Protein AF-A0A2I1HCS9-F1 (afdb_monomer_lite)

Sequence (81 aa):
MSTARNFIFSGIKT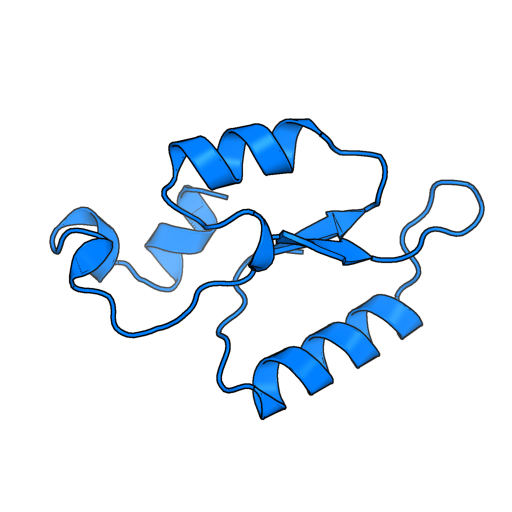KRYCNFSKKLTVFTSSGHYSVDKTGMALGLRLDNIIKVPCDDQKMRPDELEQLMIQSLERKQYYFFY

Foldseek 3Di:
DVVLCCVVCVVCVVDPPVPVPAQEAEEDAPPDCVVQVVCVVNVHDSVRYHHAYDDPSHGDVVSVVVVVVVCVVVRHHYRYD

pLDDT: mean 81.84, std 8.28, range [60.41, 92.62]

Radius of gyration: 12.85 Å; chains: 1; bounding box: 30×22×33 Å

Secondary structure (DSSP, 8-state):
-HHHHHHH-GGGGTS-GGG--S-EEEEEETT-HHHHHHHHHTT--GGGEEEEPEETTEE-HHHHHHHHHHHHHTT-EE---

InterPro domains:
  IPR015421 Pyridoxal phosphate-dependent transferase, major domain [G3DSA:3.40.640.10] (1-80)
  IPR015424 Pyridoxal phosphate-dependent transferase [SSF53383] (2-72)

Structure (mmCIF, N/CA/C/O backbone):
data_AF-A0A2I1HCS9-F1
#
_entry.id   AF-A0A2I1HCS9-F1
#
loop_
_atom_site.group_PDB
_atom_site.id
_atom_site.type_symbol
_atom_site.label_atom_id
_atom_site.label_alt_id
_atom_site.label_comp_id
_atom_site.label_asym_id
_atom_site.label_entity_id
_atom_site.label_seq_id
_atom_site.pdbx_PDB_ins_code
_atom_site.Cartn_x
_atom_site.Cartn_y
_atom_site.Cartn_z
_atom_site.occupancy
_atom_site.B_iso_or_equiv
_atom_site.auth_seq_id
_atom_site.auth_comp_id
_atom_site.auth_asym_id
_atom_site.auth_atom_id
_atom_site.pdbx_PDB_model_num
ATOM 1 N N . MET A 1 1 ? 4.619 8.874 5.728 1.00 75.81 1 MET A N 1
ATOM 2 C CA . MET A 1 1 ? 3.474 8.053 6.202 1.00 75.81 1 MET A CA 1
ATOM 3 C C . MET A 1 1 ? 2.575 8.750 7.235 1.00 75.81 1 MET A C 1
ATOM 5 O O . MET A 1 1 ? 1.407 8.932 6.925 1.00 75.81 1 MET A O 1
ATOM 9 N N . SER A 1 2 ? 3.046 9.163 8.425 1.00 81.88 2 SER A N 1
ATOM 10 C CA . SER A 1 2 ? 2.163 9.751 9.470 1.00 81.88 2 SER A CA 1
ATOM 11 C C . SER A 1 2 ? 1.401 11.009 9.011 1.00 81.88 2 SER A C 1
ATOM 13 O O . SER A 1 2 ? 0.188 11.098 9.195 1.00 81.88 2 SER A O 1
ATOM 15 N N . THR A 1 3 ? 2.082 11.942 8.333 1.00 84.00 3 THR A N 1
ATOM 16 C CA . THR A 1 3 ? 1.463 13.160 7.779 1.00 84.00 3 THR A CA 1
ATOM 17 C C . THR A 1 3 ? 0.375 12.839 6.758 1.00 84.00 3 THR A C 1
ATOM 19 O O . THR A 1 3 ? -0.748 13.308 6.905 1.00 84.00 3 THR A O 1
ATOM 22 N N . ALA A 1 4 ? 0.673 11.976 5.779 1.00 83.50 4 ALA A N 1
ATOM 23 C CA . ALA A 1 4 ? -0.287 11.553 4.757 1.00 83.50 4 ALA A CA 1
ATOM 24 C C . ALA A 1 4 ? -1.522 10.871 5.372 1.00 83.50 4 ALA A C 1
ATOM 26 O O . ALA A 1 4 ? -2.655 11.203 5.026 1.00 83.50 4 ALA A O 1
ATOM 27 N N . ARG A 1 5 ? -1.316 9.993 6.367 1.00 82.19 5 ARG A N 1
ATOM 28 C CA . ARG A 1 5 ? -2.411 9.351 7.109 1.00 82.19 5 ARG A CA 1
ATOM 29 C C . ARG A 1 5 ? -3.304 10.379 7.799 1.00 82.19 5 ARG A C 1
ATOM 31 O O . ARG A 1 5 ? -4.519 10.279 7.706 1.00 82.19 5 ARG A O 1
ATOM 38 N N . ASN A 1 6 ? -2.718 11.353 8.492 1.00 83.75 6 ASN A N 1
ATOM 39 C CA . ASN A 1 6 ? -3.480 12.351 9.244 1.00 83.75 6 ASN A CA 1
ATOM 40 C C . ASN A 1 6 ? -4.149 13.395 8.338 1.00 83.75 6 ASN A C 1
ATOM 42 O O . ASN A 1 6 ? -5.169 13.950 8.728 1.00 83.75 6 ASN A O 1
ATOM 46 N N . PHE A 1 7 ? -3.599 13.661 7.152 1.00 83.00 7 PHE A N 1
ATOM 47 C CA . PHE A 1 7 ? -4.221 14.548 6.170 1.00 83.00 7 PHE A CA 1
ATOM 48 C C . PHE A 1 7 ? -5.511 13.933 5.612 1.00 83.00 7 PHE A C 1
ATOM 50 O O . PHE A 1 7 ? -6.556 14.574 5.622 1.00 83.00 7 PHE A O 1
ATOM 57 N N . ILE A 1 8 ? -5.458 12.660 5.205 1.00 79.94 8 ILE A N 1
ATOM 58 C CA . ILE A 1 8 ? -6.611 11.955 4.619 1.00 79.94 8 ILE A CA 1
ATOM 59 C C . ILE A 1 8 ? -7.592 11.480 5.707 1.00 79.94 8 ILE A C 1
ATOM 61 O O . ILE A 1 8 ? -8.805 11.456 5.501 1.00 79.94 8 ILE A O 1
ATOM 65 N N . PHE A 1 9 ? -7.088 11.133 6.894 1.00 78.12 9 PHE A N 1
ATOM 66 C CA . PHE A 1 9 ? -7.871 10.599 8.008 1.00 78.12 9 PHE A CA 1
ATOM 67 C C . PHE A 1 9 ? -7.576 11.346 9.312 1.00 78.12 9 PHE A C 1
ATOM 69 O O . PHE A 1 9 ? -7.111 10.767 10.296 1.00 78.12 9 PHE A O 1
ATOM 76 N N . SER A 1 10 ? -7.887 12.642 9.344 1.00 73.12 10 SER A N 1
ATOM 77 C CA . SER A 1 10 ? -7.667 13.521 10.507 1.00 73.12 10 SER A CA 1
ATOM 78 C C . SER A 1 10 ? -8.274 12.985 11.811 1.00 73.12 10 SER A C 1
ATOM 80 O O . SER A 1 10 ? -7.699 13.157 12.888 1.00 73.12 10 SER A O 1
ATOM 82 N N . GLY A 1 11 ? -9.377 12.236 11.714 1.00 70.81 11 GLY A N 1
ATOM 83 C CA . GLY A 1 11 ? -10.032 11.574 12.842 1.00 70.81 11 GLY A CA 1
ATOM 84 C C . GLY A 1 11 ? -9.217 10.465 13.521 1.00 70.81 11 GLY A C 1
ATOM 85 O O . GLY A 1 11 ? -9.521 10.141 14.663 1.00 70.81 11 GLY A O 1
ATOM 86 N N . ILE A 1 12 ? -8.175 9.908 12.887 1.00 73.06 12 ILE A N 1
ATOM 87 C CA . ILE A 1 12 ? -7.316 8.862 13.487 1.00 73.06 12 ILE A CA 1
ATOM 88 C C . ILE A 1 12 ? -6.471 9.407 14.645 1.00 73.06 12 ILE A C 1
ATOM 90 O O . ILE A 1 12 ? -6.090 8.662 15.546 1.00 73.06 12 ILE A O 1
ATOM 94 N N . LYS A 1 13 ? -6.165 10.711 14.648 1.00 70.00 13 LYS A N 1
ATOM 95 C CA . LYS A 1 13 ? -5.365 11.324 15.719 1.00 70.00 13 LYS A CA 1
ATOM 96 C C . LYS A 1 13 ? -6.129 11.374 17.047 1.00 70.00 13 LYS A C 1
ATOM 98 O O . LYS A 1 13 ? -5.512 11.303 18.104 1.00 70.00 13 LYS A O 1
ATOM 103 N N . THR A 1 14 ? -7.454 11.498 16.991 1.00 70.06 14 THR A N 1
ATOM 104 C CA . THR A 1 14 ? -8.328 11.648 18.166 1.00 70.06 14 THR A CA 1
ATOM 105 C C . THR A 1 14 ? -9.120 10.380 18.477 1.00 70.06 14 THR A C 1
ATOM 107 O O . THR A 1 14 ? -9.323 10.052 19.643 1.00 70.06 14 THR A O 1
ATOM 110 N N . LYS A 1 15 ? -9.528 9.621 17.454 1.00 64.38 15 LYS A N 1
ATOM 111 C CA . LYS A 1 15 ? -10.167 8.309 17.587 1.00 64.38 15 LYS A CA 1
ATOM 112 C C . LYS A 1 15 ? -9.106 7.242 17.337 1.00 64.38 15 LYS A C 1
ATOM 114 O O . LYS A 1 15 ? -8.565 7.167 16.239 1.00 64.38 15 LYS A O 1
ATOM 119 N N . ARG A 1 16 ? -8.796 6.430 18.356 1.00 61.66 16 ARG A N 1
ATOM 120 C CA . ARG A 1 16 ? -7.812 5.334 18.265 1.00 61.66 16 ARG A CA 1
ATOM 121 C C . ARG A 1 16 ? -7.992 4.536 16.968 1.00 61.66 16 ARG A C 1
ATOM 123 O O . ARG A 1 16 ? -9.121 4.239 16.580 1.00 61.66 16 ARG A O 1
ATOM 130 N N . TYR A 1 17 ? -6.880 4.128 16.354 1.00 61.00 17 TYR A N 1
ATOM 131 C CA . TYR A 1 17 ? -6.873 3.361 15.101 1.00 61.00 17 TYR A CA 1
ATOM 132 C C . TYR A 1 17 ? -7.728 2.079 15.163 1.00 61.00 17 TYR A C 1
ATOM 134 O O . TYR A 1 17 ? -8.324 1.696 14.166 1.00 61.00 17 TYR A O 1
ATOM 142 N N . CYS A 1 18 ? -7.884 1.470 16.345 1.00 60.41 18 CYS A N 1
ATOM 143 C CA . CYS A 1 18 ? -8.748 0.304 16.562 1.00 60.41 18 CYS A CA 1
ATOM 144 C C . CYS A 1 18 ? -10.239 0.552 16.270 1.00 60.41 18 CYS A C 1
ATOM 146 O O . CYS A 1 18 ? -10.954 -0.385 15.937 1.00 60.41 18 CYS A O 1
ATOM 148 N N . ASN A 1 19 ? -10.705 1.803 16.353 1.00 60.62 19 ASN A N 1
ATOM 149 C CA . ASN A 1 19 ? -12.085 2.182 16.029 1.00 60.62 19 ASN A CA 1
ATOM 150 C C . ASN A 1 19 ? -12.230 2.610 14.561 1.00 60.62 19 ASN A C 1
ATOM 152 O O . ASN A 1 19 ? -13.308 3.018 14.125 1.00 60.62 19 ASN A O 1
ATOM 156 N N . PHE A 1 20 ? -11.141 2.554 13.793 1.00 67.19 20 PHE A N 1
ATOM 157 C CA . PHE A 1 20 ? -11.139 2.882 12.382 1.00 67.19 20 PHE A CA 1
ATOM 158 C C . PHE A 1 20 ? -11.505 1.630 11.579 1.00 67.19 20 PHE A C 1
ATOM 160 O O . PHE A 1 20 ? -10.682 0.756 11.337 1.00 67.19 20 PHE A O 1
ATOM 167 N N . SER A 1 21 ? -12.768 1.539 11.158 1.00 66.88 21 SER A N 1
ATOM 168 C CA . SER A 1 21 ? -13.307 0.387 10.409 1.00 66.88 21 SER A CA 1
ATOM 169 C C . SER A 1 21 ? -12.659 0.183 9.024 1.00 66.88 21 SER A C 1
ATOM 171 O O . SER A 1 21 ? -12.827 -0.864 8.400 1.00 66.88 21 SER A O 1
ATOM 173 N N . LYS A 1 22 ? -11.890 1.162 8.532 1.00 73.31 22 LYS A N 1
ATOM 174 C CA . LYS A 1 22 ? -11.250 1.118 7.214 1.00 73.31 22 LYS A CA 1
ATOM 175 C C . LYS A 1 22 ? -9.865 0.476 7.292 1.00 73.31 22 LYS A C 1
ATOM 177 O O . LYS A 1 22 ? -9.002 0.938 8.037 1.00 73.31 22 LYS A O 1
ATOM 182 N N . LYS A 1 23 ? -9.629 -0.537 6.455 1.00 80.94 23 LYS A N 1
ATOM 183 C CA . LYS A 1 23 ? -8.294 -1.113 6.245 1.00 80.94 23 LYS A CA 1
ATOM 184 C C . LYS A 1 23 ? -7.448 -0.115 5.459 1.00 80.94 23 LYS A C 1
ATOM 186 O O . LYS A 1 23 ? -7.787 0.203 4.320 1.00 80.94 23 LYS A O 1
ATOM 191 N N . LEU A 1 24 ? -6.394 0.397 6.092 1.00 85.38 24 LEU A N 1
ATOM 192 C CA . LEU A 1 24 ? -5.456 1.313 5.451 1.00 85.38 24 LEU A CA 1
ATOM 193 C C . LEU A 1 24 ? -4.306 0.539 4.833 1.00 85.38 24 LEU A C 1
ATOM 195 O O . LEU A 1 24 ? -3.679 -0.243 5.546 1.00 85.38 24 LEU A O 1
ATOM 199 N N . THR A 1 25 ? -4.016 0.826 3.571 1.00 88.88 25 THR A N 1
ATOM 200 C CA . THR A 1 25 ? -2.980 0.164 2.778 1.00 88.88 25 THR A CA 1
ATOM 201 C C . THR A 1 25 ? -1.893 1.157 2.375 1.00 88.88 25 THR A C 1
ATOM 203 O O . THR A 1 25 ? -2.164 2.336 2.133 1.00 88.88 25 THR A O 1
ATOM 206 N N . VAL A 1 26 ? -0.651 0.685 2.321 1.00 89.50 26 VAL A N 1
ATOM 207 C CA . VAL A 1 26 ? 0.500 1.446 1.828 1.00 89.50 26 VAL A CA 1
ATOM 208 C C . VAL A 1 26 ? 1.215 0.628 0.770 1.00 89.50 26 VAL A C 1
ATOM 210 O O . VAL A 1 26 ? 1.451 -0.559 0.981 1.00 89.50 26 VAL A O 1
ATOM 213 N N . PHE A 1 27 ? 1.576 1.268 -0.336 1.00 90.19 27 PHE A N 1
ATOM 214 C CA . PHE A 1 27 ? 2.422 0.678 -1.363 1.00 90.19 27 PHE A CA 1
ATOM 215 C C . PHE A 1 27 ? 3.866 1.122 -1.148 1.00 90.19 27 PHE A C 1
ATOM 217 O O . PHE A 1 27 ? 4.128 2.238 -0.701 1.00 90.19 27 PHE A O 1
ATOM 224 N N . THR A 1 28 ? 4.812 0.223 -1.386 1.00 90.38 28 THR A N 1
ATOM 225 C CA . THR A 1 28 ? 6.239 0.544 -1.337 1.00 90.38 28 THR A CA 1
ATOM 226 C C . THR A 1 28 ? 7.025 -0.440 -2.186 1.00 90.38 28 THR A C 1
ATOM 228 O O . THR A 1 28 ? 6.567 -1.553 -2.432 1.00 90.38 28 THR A O 1
ATOM 231 N N . SER A 1 29 ? 8.219 -0.068 -2.630 1.00 88.06 29 SER A N 1
ATOM 232 C CA . SER A 1 29 ? 9.097 -0.972 -3.367 1.00 88.06 29 SER A CA 1
ATOM 233 C C . SER A 1 29 ? 9.660 -2.055 -2.445 1.00 88.06 29 SER A C 1
ATOM 235 O O . SER A 1 29 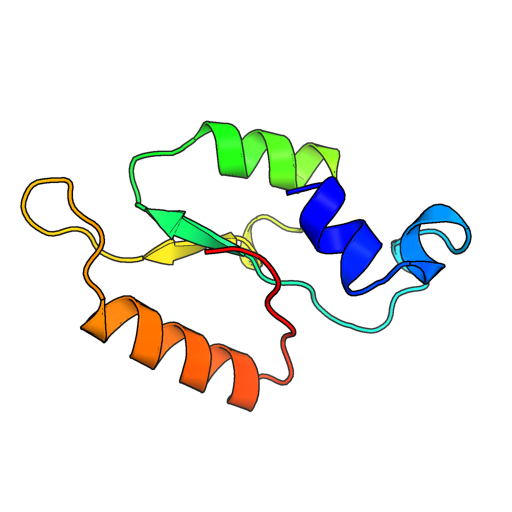? 9.785 -1.886 -1.226 1.00 88.06 29 SER A O 1
ATOM 237 N N . SER A 1 30 ? 10.031 -3.191 -3.034 1.00 76.50 30 SER A N 1
ATOM 238 C CA . SER A 1 30 ? 10.544 -4.366 -2.315 1.00 76.50 30 SER A CA 1
ATOM 239 C C . SER A 1 30 ? 11.781 -4.089 -1.442 1.00 76.50 30 SER A C 1
ATOM 241 O O . SER A 1 30 ? 11.991 -4.789 -0.455 1.00 76.50 30 SER A O 1
ATOM 243 N N . GLY A 1 31 ? 12.559 -3.040 -1.735 1.00 69.19 31 GLY A N 1
ATOM 244 C CA . GLY A 1 31 ? 13.789 -2.692 -1.011 1.00 69.19 31 GLY A CA 1
ATOM 245 C C . GLY A 1 31 ? 13.624 -1.875 0.282 1.00 69.19 31 GLY A C 1
ATOM 246 O O . GLY A 1 31 ? 14.581 -1.749 1.045 1.00 69.19 31 GLY A O 1
ATOM 247 N N . HIS A 1 32 ? 12.446 -1.309 0.579 1.00 76.44 32 HIS A N 1
ATOM 248 C CA . HIS A 1 32 ? 12.300 -0.359 1.697 1.00 76.44 32 HIS A CA 1
ATOM 249 C C . HIS A 1 32 ? 11.769 -1.013 2.978 1.00 76.44 32 HIS A C 1
ATOM 251 O O . HIS A 1 32 ? 10.591 -0.900 3.322 1.00 76.44 32 HIS A O 1
ATOM 257 N N . TYR A 1 33 ? 12.656 -1.650 3.747 1.00 76.56 33 TYR A N 1
ATOM 258 C CA . TYR A 1 33 ? 12.289 -2.273 5.031 1.00 76.56 33 TYR A CA 1
ATOM 259 C C . TYR A 1 33 ? 11.813 -1.245 6.090 1.00 76.56 33 TYR A C 1
ATOM 261 O O . TYR A 1 33 ? 11.055 -1.572 7.006 1.00 76.56 33 TYR A O 1
ATOM 269 N N . SER A 1 34 ? 12.257 0.016 6.004 1.00 83.06 34 SER A N 1
ATOM 270 C CA . SER A 1 34 ? 11.888 1.076 6.959 1.00 83.06 34 SER A CA 1
ATOM 271 C C . SER A 1 34 ? 10.392 1.399 6.931 1.00 83.06 34 SER A C 1
ATOM 273 O O . SER A 1 34 ? 9.828 1.818 7.949 1.00 83.06 34 SER A O 1
ATOM 275 N N . VAL A 1 35 ? 9.734 1.146 5.798 1.00 83.56 35 VAL A N 1
ATOM 276 C CA . VAL A 1 35 ? 8.282 1.267 5.648 1.00 83.56 35 VAL A CA 1
ATOM 277 C C . VAL A 1 35 ? 7.568 0.202 6.474 1.00 83.56 35 VAL A C 1
ATOM 279 O O . VAL A 1 35 ? 6.568 0.520 7.113 1.00 83.56 35 VAL A O 1
ATOM 282 N N . ASP A 1 36 ? 8.128 -1.004 6.583 1.00 84.75 36 ASP A N 1
ATOM 283 C CA . ASP A 1 36 ? 7.548 -2.091 7.380 1.00 84.75 36 ASP A CA 1
ATOM 284 C C . ASP A 1 36 ? 7.588 -1.755 8.871 1.00 84.75 36 ASP A C 1
ATOM 286 O O . ASP A 1 36 ? 6.565 -1.805 9.559 1.00 84.75 36 ASP A O 1
ATOM 290 N N . LYS A 1 37 ? 8.747 -1.282 9.353 1.00 85.94 37 LYS A N 1
ATOM 291 C CA . LYS A 1 37 ? 8.892 -0.794 10.736 1.00 85.94 37 LYS A CA 1
ATOM 292 C C . LYS A 1 37 ? 7.941 0.363 11.027 1.00 85.94 37 LYS A C 1
ATOM 294 O O . LYS A 1 37 ? 7.321 0.406 12.089 1.00 85.94 37 LYS A O 1
ATOM 299 N N . THR A 1 38 ? 7.804 1.293 10.083 1.00 85.75 38 THR A N 1
ATOM 300 C CA . THR A 1 38 ? 6.899 2.436 10.233 1.00 85.75 38 THR A CA 1
ATOM 301 C C . THR A 1 38 ? 5.440 1.984 10.245 1.00 85.75 38 THR A C 1
ATOM 303 O O . THR A 1 38 ? 4.663 2.469 11.063 1.00 85.75 38 THR A O 1
ATOM 306 N N . GLY A 1 39 ? 5.052 1.035 9.392 1.00 84.31 39 GLY A N 1
ATOM 307 C CA . GLY A 1 39 ? 3.708 0.469 9.378 1.00 84.31 39 GLY A CA 1
ATOM 308 C C . GLY A 1 39 ? 3.360 -0.214 10.697 1.00 84.31 39 GLY A C 1
ATOM 309 O O . GLY A 1 39 ? 2.332 0.118 11.285 1.00 84.31 39 GLY A O 1
ATOM 310 N N . MET A 1 40 ? 4.261 -1.047 11.223 1.00 85.00 40 MET A N 1
ATOM 311 C CA . MET A 1 40 ? 4.106 -1.661 12.546 1.00 85.00 40 MET A CA 1
ATOM 312 C C . MET A 1 40 ? 3.940 -0.612 13.653 1.00 85.00 40 MET A C 1
ATOM 314 O O . MET A 1 40 ? 2.991 -0.686 14.431 1.00 85.00 40 MET A O 1
ATOM 318 N N . ALA A 1 41 ? 4.811 0.402 13.695 1.00 84.19 41 ALA A N 1
ATOM 319 C CA . ALA A 1 41 ? 4.744 1.478 14.688 1.00 84.19 41 ALA A CA 1
ATOM 320 C C . ALA A 1 41 ? 3.446 2.302 14.594 1.00 84.19 41 ALA A C 1
ATOM 322 O O . ALA A 1 41 ? 2.954 2.827 15.591 1.00 84.19 41 ALA A O 1
ATOM 323 N N . LEU A 1 42 ? 2.869 2.408 13.394 1.00 81.75 42 LEU A N 1
ATOM 324 C CA . LEU A 1 42 ? 1.607 3.101 13.145 1.00 81.75 42 LEU A CA 1
ATOM 325 C C . LEU A 1 42 ? 0.365 2.229 13.394 1.00 81.75 42 LEU A C 1
ATOM 327 O O . LEU A 1 42 ? -0.748 2.750 13.263 1.00 81.75 42 LEU A O 1
ATOM 331 N N . GLY A 1 43 ? 0.537 0.955 13.757 1.00 81.25 43 GLY A N 1
ATOM 332 C CA . GLY A 1 43 ? -0.548 -0.004 13.972 1.00 81.25 43 GLY A CA 1
ATOM 333 C C . GLY A 1 43 ? -1.125 -0.599 12.684 1.00 81.25 43 GLY A C 1
ATOM 334 O O . GLY A 1 43 ? -2.200 -1.195 12.721 1.00 81.25 43 GLY A O 1
ATOM 335 N N . LEU A 1 44 ? -0.441 -0.440 11.546 1.00 81.81 44 LEU A N 1
ATOM 336 C CA . LEU A 1 44 ? -0.784 -1.132 10.305 1.00 81.81 44 LEU A CA 1
ATOM 337 C C . LEU A 1 44 ? -0.339 -2.594 10.412 1.00 81.81 44 LEU A C 1
ATOM 339 O O . LEU A 1 44 ? 0.773 -2.888 10.850 1.00 81.81 44 LEU A O 1
ATOM 343 N N . ARG A 1 45 ? -1.201 -3.521 9.987 1.00 81.06 45 ARG A N 1
ATOM 344 C CA . ARG A 1 45 ? -0.806 -4.924 9.814 1.00 81.06 45 ARG A CA 1
ATOM 345 C C . ARG A 1 45 ? 0.157 -5.008 8.633 1.00 81.06 45 ARG A C 1
ATOM 347 O O . ARG A 1 45 ? -0.057 -4.311 7.643 1.00 81.06 45 ARG A O 1
ATOM 354 N N . LEU A 1 46 ? 1.177 -5.860 8.724 1.00 82.25 46 LEU A N 1
ATOM 355 C CA . LEU A 1 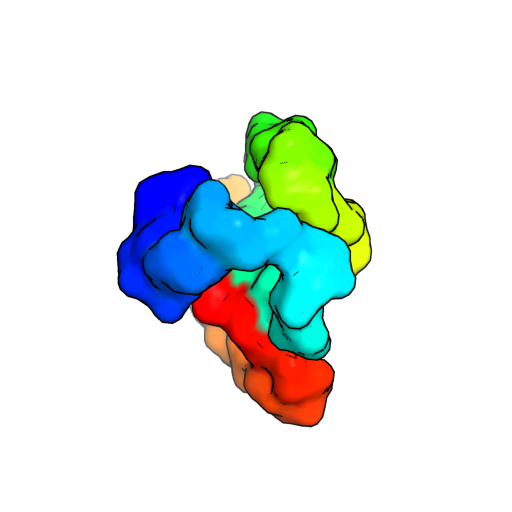46 ? 2.142 -6.063 7.634 1.00 82.25 46 LEU A CA 1
ATOM 356 C C . LEU A 1 46 ? 1.449 -6.483 6.329 1.00 82.25 46 LEU A C 1
ATOM 358 O O . LEU A 1 46 ? 1.844 -6.029 5.265 1.00 82.25 46 LEU A O 1
ATOM 362 N N . ASP A 1 47 ? 0.340 -7.220 6.427 1.00 85.06 47 ASP A N 1
ATOM 363 C CA . ASP A 1 47 ? -0.521 -7.600 5.295 1.00 85.06 47 ASP A CA 1
ATOM 364 C C . ASP A 1 47 ? -1.074 -6.400 4.500 1.00 85.06 47 ASP A C 1
ATOM 366 O O . ASP A 1 47 ? -1.508 -6.549 3.360 1.00 85.06 47 ASP A O 1
ATOM 370 N N . ASN A 1 48 ? -1.092 -5.208 5.104 1.00 86.69 48 ASN A N 1
ATOM 371 C CA . ASN A 1 48 ? -1.541 -3.974 4.466 1.00 86.69 48 ASN A CA 1
ATOM 372 C C . ASN A 1 48 ? -0.378 -3.138 3.892 1.00 86.69 48 ASN A C 1
ATOM 374 O O . ASN A 1 48 ? -0.597 -2.010 3.446 1.00 86.69 48 ASN A O 1
ATOM 378 N N . ILE A 1 49 ? 0.854 -3.647 3.932 1.00 89.06 49 ILE A N 1
ATOM 379 C CA . ILE A 1 49 ? 2.018 -3.037 3.290 1.00 89.06 49 ILE A CA 1
ATOM 380 C C . ILE A 1 49 ? 2.307 -3.847 2.032 1.00 89.06 49 ILE A C 1
ATOM 382 O O . ILE A 1 49 ? 2.908 -4.918 2.077 1.00 89.06 49 ILE A O 1
ATOM 386 N N . ILE A 1 50 ? 1.829 -3.348 0.900 1.00 90.38 50 ILE A N 1
ATOM 387 C CA . ILE A 1 50 ? 1.918 -4.043 -0.377 1.00 90.38 50 ILE A CA 1
ATOM 388 C C . ILE A 1 50 ? 3.257 -3.697 -1.025 1.00 90.38 50 ILE A C 1
ATOM 390 O O . ILE A 1 50 ? 3.556 -2.531 -1.295 1.00 90.38 50 ILE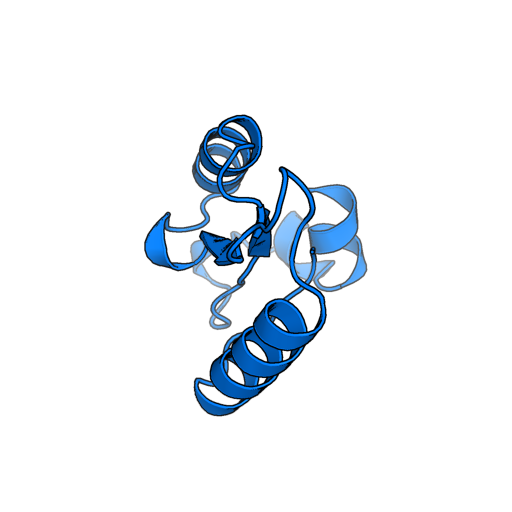 A O 1
ATOM 394 N N . LYS A 1 51 ? 4.067 -4.730 -1.270 1.00 90.69 51 LYS A N 1
ATOM 395 C CA . LYS A 1 51 ? 5.333 -4.601 -1.990 1.00 90.69 51 LYS A CA 1
ATOM 396 C C . LYS A 1 51 ? 5.059 -4.585 -3.487 1.00 90.69 51 LYS A C 1
ATOM 398 O O . LYS A 1 51 ? 4.559 -5.563 -4.034 1.00 90.69 51 LYS A O 1
ATOM 403 N N . VAL A 1 52 ? 5.394 -3.478 -4.130 1.00 91.38 52 VAL A N 1
ATOM 404 C CA . VAL A 1 52 ? 5.299 -3.338 -5.580 1.00 91.38 52 VAL A CA 1
ATOM 405 C C . VAL A 1 52 ? 6.552 -3.954 -6.208 1.00 91.38 52 VAL A C 1
ATOM 407 O O . VAL A 1 52 ? 7.661 -3.669 -5.732 1.00 91.38 52 VAL A O 1
ATOM 410 N N . PRO A 1 53 ? 6.406 -4.795 -7.247 1.00 90.44 53 PRO A N 1
ATOM 411 C CA . PRO A 1 53 ? 7.532 -5.305 -8.013 1.00 90.44 53 PRO A CA 1
ATOM 412 C C . PRO A 1 53 ? 8.426 -4.176 -8.535 1.00 90.44 53 PRO A C 1
ATOM 414 O O . PRO A 1 53 ? 7.951 -3.119 -8.961 1.00 90.44 53 PRO A O 1
ATOM 417 N N . CYS A 1 54 ? 9.733 -4.418 -8.517 1.00 87.75 54 CYS A N 1
ATOM 418 C CA . CYS A 1 54 ? 10.715 -3.500 -9.075 1.00 87.75 54 CYS A CA 1
ATOM 419 C C . CYS A 1 54 ? 11.413 -4.134 -10.271 1.00 87.75 54 CYS A C 1
ATOM 421 O O . CYS A 1 54 ? 11.729 -5.321 -10.233 1.00 87.75 54 CYS A O 1
ATOM 423 N N . ASP A 1 55 ? 11.708 -3.313 -11.272 1.00 87.50 55 ASP A N 1
ATOM 424 C CA . ASP A 1 55 ? 12.651 -3.623 -12.339 1.00 87.50 55 ASP A CA 1
ATOM 425 C C . ASP A 1 55 ? 13.877 -2.724 -12.176 1.00 87.50 55 ASP A C 1
ATOM 427 O O . ASP A 1 55 ? 13.740 -1.523 -11.942 1.00 87.50 55 ASP A O 1
ATOM 431 N N . ASP A 1 56 ? 15.070 -3.311 -12.206 1.00 83.81 56 ASP A N 1
ATOM 432 C CA . ASP A 1 56 ? 16.340 -2.589 -12.055 1.00 83.81 56 ASP A CA 1
ATOM 433 C C . ASP A 1 56 ? 16.358 -1.601 -10.854 1.00 83.81 56 ASP A C 1
ATOM 435 O O . ASP A 1 56 ? 16.758 -0.439 -10.941 1.00 83.81 56 ASP A O 1
ATOM 439 N N . GLN A 1 57 ? 15.838 -2.064 -9.704 1.00 76.12 57 GLN A N 1
ATOM 440 C CA . GLN A 1 57 ? 15.619 -1.311 -8.448 1.00 76.12 57 GLN A CA 1
ATOM 441 C C . GLN A 1 57 ? 14.595 -0.161 -8.504 1.00 76.12 57 GLN A C 1
ATOM 443 O O . GLN A 1 57 ? 14.347 0.491 -7.485 1.00 76.12 57 GLN A O 1
ATOM 448 N N . LYS A 1 58 ? 13.942 0.069 -9.642 1.00 84.12 58 LYS A N 1
ATOM 449 C CA . LYS A 1 58 ? 12.863 1.048 -9.794 1.00 84.12 58 LYS A CA 1
ATOM 450 C C . LYS A 1 58 ? 11.510 0.367 -9.680 1.00 84.12 58 LYS A C 1
ATOM 452 O O . LYS A 1 58 ? 11.278 -0.691 -10.252 1.00 84.12 58 LYS A O 1
ATOM 457 N N . MET A 1 59 ? 10.602 0.988 -8.938 1.00 87.94 59 MET A N 1
ATOM 458 C CA . MET A 1 59 ? 9.224 0.515 -8.835 1.00 87.94 59 MET A CA 1
ATOM 459 C C . MET A 1 59 ? 8.560 0.533 -10.213 1.00 87.94 59 MET A C 1
ATOM 461 O O . MET A 1 59 ? 8.653 1.537 -10.920 1.00 87.94 59 MET A O 1
ATOM 465 N N . ARG A 1 60 ? 7.877 -0.557 -10.572 1.00 90.62 60 ARG A N 1
ATOM 466 C CA . ARG A 1 60 ? 7.118 -0.659 -11.820 1.00 90.62 60 ARG A CA 1
ATOM 467 C C . ARG A 1 60 ? 5.777 0.087 -11.706 1.00 90.62 60 ARG A C 1
ATOM 469 O O . ARG A 1 60 ? 4.954 -0.301 -10.874 1.00 90.62 60 ARG A O 1
ATOM 476 N N . PRO A 1 61 ? 5.539 1.159 -12.491 1.00 90.00 61 PRO A N 1
ATOM 477 C CA . PRO A 1 61 ? 4.312 1.957 -12.376 1.00 90.00 61 PRO A CA 1
ATOM 478 C C . PRO A 1 61 ? 3.048 1.205 -12.803 1.00 90.00 61 PRO A C 1
ATOM 480 O O . PRO A 1 61 ? 1.985 1.408 -12.226 1.00 90.00 61 PRO A O 1
ATOM 483 N N . ASP A 1 62 ? 3.172 0.321 -13.789 1.00 92.50 62 ASP A N 1
ATOM 484 C CA . ASP A 1 62 ? 2.089 -0.519 -14.297 1.00 92.50 62 ASP A CA 1
ATOM 485 C C . ASP A 1 62 ? 1.621 -1.543 -13.253 1.00 92.50 62 ASP A C 1
ATOM 487 O O . ASP A 1 62 ? 0.423 -1.712 -13.027 1.00 92.50 62 ASP A O 1
ATOM 491 N N . GLU A 1 63 ? 2.562 -2.160 -12.539 1.00 92.62 63 GLU A N 1
ATOM 492 C CA . GLU A 1 63 ? 2.255 -3.051 -11.413 1.00 92.62 63 GLU A CA 1
ATOM 493 C C . GLU A 1 63 ? 1.619 -2.285 -10.242 1.00 92.62 63 GLU A C 1
ATOM 495 O O . GLU A 1 63 ? 0.672 -2.766 -9.618 1.00 92.62 63 GLU A O 1
ATOM 500 N N . LEU A 1 64 ? 2.103 -1.069 -9.948 1.00 91.69 64 LEU A N 1
ATOM 501 C CA . LEU A 1 64 ? 1.508 -0.206 -8.923 1.00 91.69 64 LEU A CA 1
ATOM 502 C C . LEU A 1 64 ? 0.033 0.085 -9.234 1.00 91.69 64 LEU A C 1
ATOM 504 O O . LEU A 1 64 ? -0.814 -0.068 -8.354 1.00 91.69 64 LEU A O 1
ATOM 508 N N . GLU A 1 65 ? -0.283 0.469 -10.471 1.00 91.31 65 GLU A N 1
ATOM 509 C CA . GLU A 1 65 ? -1.653 0.778 -10.890 1.00 91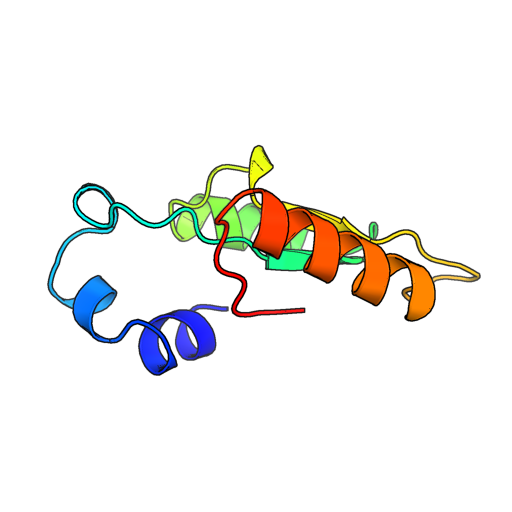.31 65 GLU A CA 1
ATOM 510 C C . GLU A 1 65 ? -2.579 -0.438 -10.743 1.00 91.31 65 GLU A C 1
ATOM 512 O O . GLU A 1 65 ? -3.654 -0.334 -10.143 1.00 91.31 65 GLU A O 1
ATOM 517 N N . GLN A 1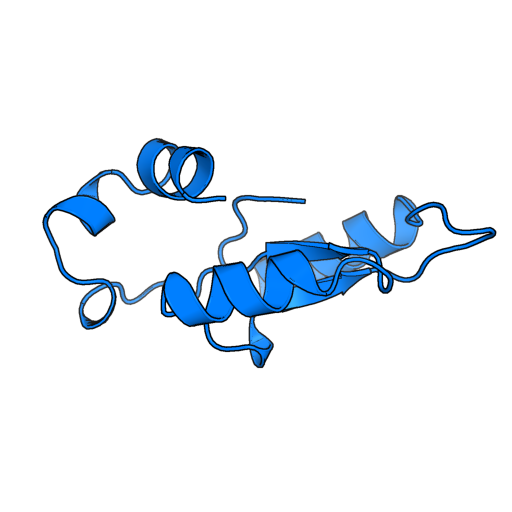 66 ? -2.137 -1.618 -11.187 1.00 92.12 66 GLN A N 1
ATOM 518 C CA . GLN A 1 66 ? -2.902 -2.856 -11.017 1.00 92.12 66 GLN A CA 1
ATOM 519 C C . GLN A 1 66 ? -3.165 -3.178 -9.541 1.00 92.12 66 GLN A C 1
ATOM 521 O O . GLN A 1 66 ? -4.285 -3.533 -9.163 1.00 92.12 66 GLN A O 1
ATOM 526 N N . LEU A 1 67 ? -2.156 -3.021 -8.682 1.00 90.94 67 LEU A N 1
ATOM 527 C CA . LEU A 1 67 ? -2.288 -3.261 -7.247 1.00 90.94 67 LEU A CA 1
ATOM 528 C C . LEU A 1 67 ? -3.222 -2.245 -6.572 1.00 90.94 67 LEU A C 1
ATOM 530 O O . LEU A 1 67 ? -3.976 -2.612 -5.665 1.00 90.94 67 LEU A O 1
ATOM 534 N N . MET A 1 68 ? -3.227 -0.987 -7.022 1.00 89.12 68 MET A N 1
ATOM 535 C CA . MET A 1 68 ? -4.170 0.032 -6.552 1.00 89.12 68 MET A CA 1
ATOM 536 C C . MET A 1 68 ? -5.612 -0.326 -6.921 1.00 89.12 68 MET A C 1
ATOM 538 O O . MET A 1 68 ? -6.485 -0.267 -6.051 1.00 89.12 68 MET A O 1
ATOM 542 N N . ILE A 1 69 ? -5.860 -0.767 -8.159 1.00 90.81 69 ILE A N 1
ATOM 543 C CA . ILE A 1 69 ? -7.186 -1.214 -8.618 1.00 90.81 69 ILE A CA 1
ATOM 544 C C . ILE A 1 69 ? -7.678 -2.392 -7.766 1.00 90.81 69 ILE A C 1
ATOM 546 O O . ILE A 1 69 ? -8.766 -2.328 -7.191 1.00 90.81 69 ILE A O 1
ATOM 550 N N . GLN A 1 70 ? -6.848 -3.421 -7.574 1.00 89.19 70 GLN A N 1
ATOM 551 C CA . GLN A 1 70 ? -7.194 -4.571 -6.729 1.00 89.19 70 GLN A CA 1
ATOM 552 C C . GLN A 1 70 ? -7.468 -4.170 -5.270 1.00 89.19 70 GLN A C 1
ATOM 554 O O . GLN A 1 70 ? -8.319 -4.753 -4.593 1.00 89.19 70 GLN A O 1
ATOM 559 N N . SER A 1 71 ? -6.748 -3.172 -4.753 1.00 86.81 71 SER A N 1
ATOM 560 C CA . SER A 1 71 ? -6.955 -2.657 -3.398 1.00 86.81 71 SER A CA 1
ATOM 561 C C . SER A 1 71 ? -8.318 -1.960 -3.266 1.00 86.81 71 SER A C 1
ATOM 563 O O . SER A 1 71 ? -9.036 -2.198 -2.287 1.00 86.81 71 SER A O 1
ATOM 565 N N . LEU A 1 72 ? -8.736 -1.192 -4.280 1.00 85.75 72 LEU A N 1
ATOM 566 C CA . LEU A 1 72 ? -10.068 -0.576 -4.334 1.00 85.75 72 LEU A CA 1
ATOM 567 C C . LEU A 1 72 ? -11.184 -1.623 -4.366 1.00 85.75 72 LEU A C 1
ATOM 569 O O . LEU A 1 72 ? -12.138 -1.515 -3.593 1.00 85.75 72 LEU A O 1
ATOM 573 N N . GLU A 1 73 ? -11.044 -2.668 -5.185 1.00 87.50 73 GLU A N 1
ATOM 574 C CA . GLU A 1 73 ? -12.007 -3.777 -5.254 1.00 87.50 73 GLU A CA 1
ATOM 575 C C . GLU A 1 73 ? -12.176 -4.476 -3.896 1.00 87.50 73 GLU A C 1
ATOM 577 O O . GLU A 1 73 ? -13.285 -4.822 -3.481 1.00 87.50 73 GLU A O 1
ATOM 582 N N . ARG A 1 74 ? -11.082 -4.603 -3.136 1.00 84.62 74 ARG A N 1
ATOM 583 C CA . ARG A 1 74 ? -11.068 -5.174 -1.778 1.00 84.62 74 ARG A CA 1
ATOM 584 C C . ARG A 1 74 ? -11.565 -4.207 -0.693 1.00 84.62 74 ARG A C 1
ATOM 586 O O . ARG A 1 74 ? -11.479 -4.539 0.494 1.00 84.62 74 ARG A O 1
ATOM 593 N N . LYS A 1 75 ? -12.082 -3.027 -1.065 1.00 82.56 75 LYS A N 1
ATOM 594 C CA . LYS A 1 75 ? -12.514 -1.944 -0.158 1.00 82.56 75 LYS A CA 1
ATOM 595 C C . LYS A 1 75 ? -11.411 -1.501 0.811 1.00 82.56 75 LYS A C 1
ATOM 597 O O . LYS A 1 75 ? -11.679 -1.129 1.958 1.00 82.56 75 LYS A O 1
ATOM 602 N N . GLN A 1 76 ? -10.162 -1.574 0.366 1.00 82.19 76 GLN A N 1
ATOM 603 C CA . GLN A 1 76 ? -9.016 -1.057 1.096 1.00 82.19 76 GLN A CA 1
ATOM 604 C C . GLN A 1 76 ? -8.760 0.393 0.681 1.00 82.19 76 GLN A C 1
ATOM 606 O O . GLN A 1 76 ? -8.931 0.769 -0.476 1.00 82.19 76 GLN A O 1
ATOM 611 N N . TYR A 1 77 ? -8.362 1.221 1.643 1.00 81.25 77 TYR A N 1
ATOM 612 C CA . TYR A 1 77 ? -8.077 2.630 1.405 1.00 81.25 77 TYR A CA 1
ATOM 613 C C . TYR A 1 77 ? -6.573 2.856 1.443 1.00 81.25 77 TYR A C 1
ATOM 615 O O . TYR A 1 77 ? -5.945 2.692 2.491 1.00 81.25 77 TYR A O 1
ATOM 623 N N . TYR A 1 78 ? -5.994 3.261 0.320 1.00 80.50 78 TYR A N 1
ATOM 624 C CA . TYR A 1 78 ? -4.582 3.616 0.250 1.00 80.50 78 TYR A CA 1
ATOM 625 C C . TYR A 1 78 ? -4.358 5.113 0.468 1.00 80.50 78 TYR A C 1
ATOM 627 O O . TYR A 1 78 ? -5.231 5.937 0.204 1.00 80.50 78 TYR A O 1
ATOM 635 N N . PHE A 1 79 ? -3.184 5.465 0.994 1.00 79.81 79 PHE A N 1
ATOM 636 C CA . PHE A 1 79 ? -2.841 6.857 1.319 1.00 79.81 79 PHE A CA 1
ATOM 637 C C . PHE A 1 79 ? -1.365 7.216 1.068 1.00 79.81 79 PHE A C 1
ATOM 639 O O . PHE A 1 79 ? -0.962 8.351 1.324 1.00 79.81 79 PHE A O 1
ATOM 646 N N . PHE A 1 80 ? -0.544 6.253 0.635 1.00 73.56 80 PHE A N 1
ATOM 647 C CA . PHE A 1 80 ? 0.895 6.418 0.423 1.00 73.56 80 PHE A CA 1
ATOM 648 C C . PHE A 1 80 ? 1.397 5.374 -0.589 1.00 73.56 80 PHE A C 1
ATOM 650 O O . PHE A 1 80 ? 0.987 4.211 -0.492 1.00 73.56 80 PHE A O 1
ATOM 657 N N . TYR A 1 81 ? 2.252 5.797 -1.523 1.00 71.62 81 TYR A N 1
ATOM 658 C CA . TYR A 1 81 ? 2.938 4.982 -2.530 1.00 71.62 81 TYR A CA 1
ATOM 659 C C . TYR A 1 81 ? 4.391 5.449 -2.681 1.00 71.62 81 TYR A C 1
ATOM 661 O O . TYR A 1 81 ? 4.645 6.641 -2.379 1.00 71.62 81 TYR A O 1
#

Organism: NCBI:txid588596